Protein AF-W6TXL9-F1 (afdb_monomer_lite)

Secondary structure (DSSP, 8-state):
------------------STT-TT-----SSHHHHHTTS-HHHHHHHHHHHHHTT-GGGHHHHHHHHHHHHTT-TT---PPP--S--HHHHHHHHHHHHHHHHHHHHHHHHHHHHHHHHT--GGGGSGGGTT--SHHHHHHHHHHHHHHHHHHHHHHHHTTSS-HHHHHHHHHHHT-

pLDDT: mean 83.36, std 20.72, range [32.0, 98.5]

Foldseek 3Di:
DDDDDDDDDDDDDDDDDDPVPPPPPLPQQQAVVSLVVVADPLLVVLVVLLLVLLQPCPLVVVLVVVQCVLCVPVPPDDSDDFDSHDDRNLVSVLSSVCGNPLSRVLSVLSSVQLVCLVVVNNPCCPPPVNPPPDDSVVSSVVLSVVLSNLSNNLSRCPSSVVDDSVVSSVSNVVSSD

Structure (mmCIF, N/CA/C/O backbone):
data_AF-W6TXL9-F1
#
_entry.id   AF-W6TXL9-F1
#
loop_
_atom_site.group_PDB
_atom_site.id
_atom_site.type_symbol
_atom_site.label_atom_id
_atom_site.label_alt_id
_atom_site.label_comp_id
_atom_site.label_asym_id
_atom_site.label_entity_id
_atom_site.label_seq_id
_atom_site.pdbx_PDB_ins_code
_atom_site.Cartn_x
_atom_site.Cartn_y
_atom_site.Cartn_z
_atom_site.occupancy
_atom_site.B_iso_or_equiv
_atom_site.auth_seq_id
_atom_site.auth_comp_id
_atom_site.auth_asym_id
_atom_site.auth_atom_id
_atom_site.pdbx_PDB_model_num
ATOM 1 N N . MET A 1 1 ? 21.666 -52.355 52.614 1.00 32.00 1 MET A N 1
ATOM 2 C CA . MET A 1 1 ? 21.525 -50.916 52.326 1.00 32.00 1 MET A CA 1
ATOM 3 C C . MET A 1 1 ? 20.234 -50.730 51.549 1.00 32.00 1 MET A C 1
ATOM 5 O O . MET A 1 1 ? 20.083 -51.376 50.525 1.00 32.00 1 MET A O 1
ATOM 9 N N . VAL A 1 2 ? 19.289 -50.011 52.168 1.00 34.25 2 VAL A N 1
ATOM 10 C CA . VAL A 1 2 ? 18.284 -49.084 51.601 1.00 34.25 2 VAL A CA 1
ATOM 11 C C . VAL A 1 2 ? 18.016 -49.229 50.088 1.00 34.25 2 VAL A C 1
ATOM 13 O O . VAL A 1 2 ? 18.952 -49.145 49.313 1.00 34.25 2 VAL A O 1
ATOM 16 N N . MET A 1 3 ? 16.804 -49.311 49.538 1.00 32.62 3 MET A N 1
ATOM 17 C CA . MET A 1 3 ? 15.419 -49.242 50.013 1.00 32.62 3 MET A CA 1
ATOM 18 C C . MET A 1 3 ? 14.573 -49.256 48.721 1.00 32.62 3 MET A C 1
ATOM 20 O O . MET A 1 3 ? 14.917 -48.508 47.820 1.00 32.62 3 MET A O 1
ATOM 24 N N . ARG A 1 4 ? 13.530 -50.106 48.661 1.00 38.12 4 ARG A N 1
ATOM 25 C CA . ARG A 1 4 ? 12.142 -49.834 48.190 1.00 38.12 4 ARG A CA 1
ATOM 26 C C . ARG A 1 4 ? 11.944 -49.094 46.842 1.00 38.12 4 ARG A C 1
ATOM 28 O O . ARG A 1 4 ? 12.606 -48.120 46.555 1.00 38.12 4 ARG A O 1
ATOM 35 N N . LEU A 1 5 ? 10.951 -49.362 46.005 1.00 33.88 5 LEU A N 1
ATOM 36 C CA . LEU A 1 5 ? 9.690 -50.098 46.078 1.00 33.88 5 LEU A CA 1
ATOM 37 C C . LEU A 1 5 ? 9.247 -50.217 44.595 1.00 33.88 5 LEU A C 1
ATOM 39 O O . LEU A 1 5 ? 9.350 -49.241 43.858 1.00 33.88 5 LEU A O 1
ATOM 43 N N . TYR A 1 6 ? 8.854 -51.396 44.110 1.00 38.75 6 TYR A N 1
ATOM 44 C CA . TYR A 1 6 ? 7.506 -51.720 43.607 1.00 38.75 6 TYR A CA 1
ATOM 45 C C . TYR A 1 6 ? 6.584 -50.494 43.385 1.00 38.75 6 TYR A C 1
ATOM 47 O O . TYR A 1 6 ? 6.484 -49.625 44.238 1.00 38.75 6 TYR A O 1
ATOM 55 N N . LEU A 1 7 ? 5.784 -50.387 42.330 1.00 35.59 7 LEU A N 1
ATOM 56 C CA . LEU A 1 7 ? 4.849 -51.393 41.850 1.00 35.59 7 LEU A CA 1
ATOM 57 C C . LEU A 1 7 ? 4.225 -50.849 40.551 1.00 35.59 7 LEU A C 1
ATOM 59 O O . LEU A 1 7 ? 3.921 -49.664 40.439 1.00 35.59 7 LEU A O 1
ATOM 63 N N . SER A 1 8 ? 4.024 -51.754 39.603 1.00 46.66 8 SER A N 1
ATOM 64 C CA . SER A 1 8 ? 3.056 -51.698 38.507 1.00 46.66 8 SER A CA 1
ATOM 65 C C . SER A 1 8 ? 1.744 -50.970 38.826 1.00 46.66 8 SER A C 1
ATOM 67 O O . SER A 1 8 ? 1.184 -51.207 39.891 1.00 46.66 8 SER A O 1
ATOM 69 N N . MET A 1 9 ? 1.151 -50.290 37.840 1.00 37.66 9 MET A N 1
ATOM 70 C CA . MET A 1 9 ? -0.248 -50.562 37.478 1.00 37.66 9 MET A CA 1
ATOM 71 C C . MET A 1 9 ? -0.589 -49.978 36.107 1.00 37.66 9 MET A C 1
ATOM 73 O O . MET A 1 9 ? -0.299 -48.825 35.800 1.00 37.66 9 MET A O 1
ATOM 77 N N . ALA A 1 10 ? -1.207 -50.822 35.294 1.00 42.78 10 ALA A N 1
ATOM 78 C CA . ALA A 1 10 ? -1.774 -50.507 34.001 1.00 42.78 10 ALA A CA 1
ATOM 79 C C . ALA A 1 10 ? -3.025 -49.613 34.095 1.00 42.78 10 ALA A C 1
ATOM 81 O O . ALA A 1 10 ? -3.702 -49.579 35.117 1.00 42.78 10 ALA A O 1
ATOM 82 N N . LEU A 1 11 ? -3.344 -49.028 32.935 1.00 40.22 11 LEU A N 1
ATOM 83 C CA . LEU A 1 11 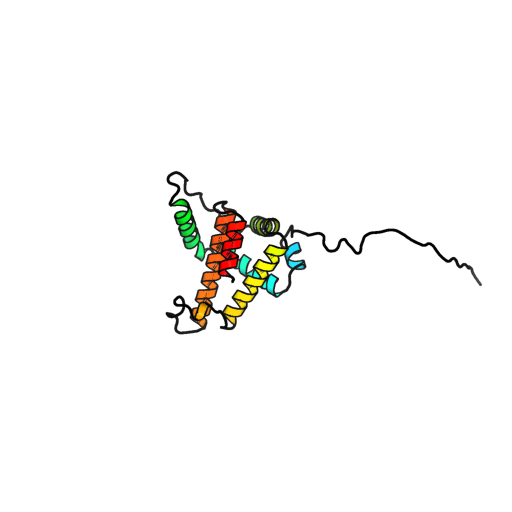? -4.657 -48.575 32.468 1.00 40.22 11 LEU A CA 1
ATOM 84 C C . LEU A 1 11 ? -5.398 -47.522 33.305 1.00 40.22 11 LEU A C 1
ATOM 86 O O . LEU A 1 11 ? -6.056 -47.839 34.287 1.00 40.22 11 LEU A O 1
ATOM 90 N N . LEU A 1 12 ? -5.506 -46.320 32.733 1.00 37.91 12 LEU A N 1
ATOM 91 C CA . LEU A 1 12 ? -6.802 -45.654 32.621 1.00 37.91 12 LEU A CA 1
ATOM 92 C C . LEU A 1 12 ? -6.970 -45.099 31.202 1.00 37.91 12 LEU A C 1
ATOM 94 O O . LEU A 1 12 ? -6.206 -44.264 30.722 1.00 37.91 12 LEU A O 1
ATOM 98 N N . LEU A 1 13 ? -7.971 -45.663 30.536 1.00 33.56 13 LEU A N 1
ATOM 99 C CA . LEU A 1 13 ? -8.567 -45.224 29.290 1.00 33.56 13 LEU A CA 1
ATOM 100 C C . LEU A 1 13 ? -9.167 -43.817 29.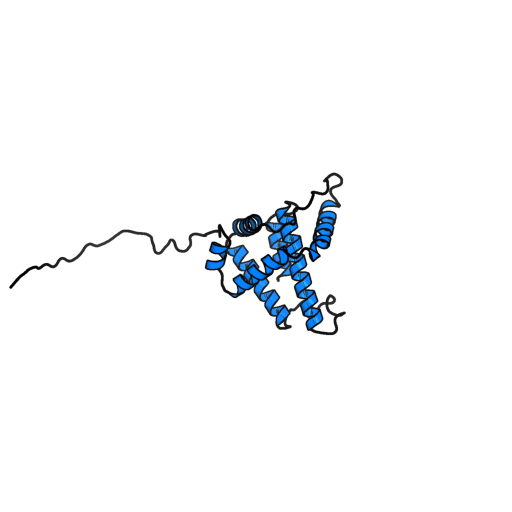428 1.00 33.56 13 LEU A C 1
ATOM 102 O O . LEU A 1 13 ? -9.768 -43.483 30.443 1.00 33.56 13 LEU A O 1
ATOM 106 N N . SER A 1 14 ? -9.131 -43.111 28.297 1.00 43.34 14 SER A N 1
ATOM 107 C CA . SER A 1 14 ? -10.189 -42.235 27.782 1.00 43.34 14 SER A CA 1
ATOM 108 C C . SER A 1 14 ? -10.499 -40.908 28.499 1.00 43.34 14 SER A C 1
ATOM 110 O O . SER A 1 14 ? -11.029 -40.872 29.601 1.00 43.34 14 SER A O 1
ATOM 112 N N . ILE A 1 15 ? -10.347 -39.851 27.686 1.00 47.53 15 ILE A N 1
ATOM 113 C CA . ILE A 1 15 ? -11.047 -38.555 27.700 1.00 47.53 15 ILE A CA 1
ATOM 114 C C . ILE A 1 15 ? -10.478 -37.511 28.663 1.00 47.53 15 ILE A C 1
ATOM 116 O O . ILE A 1 15 ? -10.702 -37.563 29.861 1.00 47.53 15 ILE A O 1
ATOM 120 N N . ILE A 1 16 ? -9.776 -36.540 28.072 1.00 45.69 16 ILE A N 1
ATOM 121 C CA . ILE A 1 16 ? -9.945 -35.071 28.119 1.00 45.69 16 ILE A CA 1
ATOM 122 C C . ILE A 1 16 ? -8.788 -34.573 27.231 1.00 45.69 16 ILE A C 1
ATOM 124 O O . ILE A 1 16 ? -7.640 -34.902 27.483 1.00 45.69 16 ILE A O 1
ATOM 128 N N . GLY A 1 17 ? -8.929 -33.847 26.136 1.00 36.56 17 GLY A N 1
ATOM 129 C CA . GLY A 1 17 ? -10.037 -33.128 25.548 1.00 36.56 17 GLY A CA 1
ATOM 130 C C . GLY A 1 17 ? -9.392 -32.112 24.599 1.00 36.56 17 GLY A C 1
ATOM 131 O O . GLY A 1 17 ? -8.476 -31.400 24.979 1.00 36.56 17 GLY A O 1
ATOM 132 N N . CYS A 1 18 ? -9.851 -32.063 23.354 1.00 34.19 18 CYS A N 1
ATOM 133 C CA . CYS A 1 18 ? -10.006 -30.800 22.633 1.00 34.19 18 CYS A CA 1
ATOM 134 C C . CYS A 1 18 ? -8.805 -29.850 22.376 1.00 34.19 18 CYS A C 1
ATOM 136 O O . CYS A 1 18 ? -9.060 -28.684 22.098 1.00 34.19 18 CYS A O 1
ATOM 138 N N . GLU A 1 19 ? -7.531 -30.263 22.371 1.00 35.19 19 GLU A N 1
ATOM 139 C CA . GLU A 1 19 ? -6.449 -29.326 21.967 1.00 35.19 19 GLU A CA 1
ATOM 140 C C . GLU A 1 19 ? -5.971 -29.460 20.515 1.00 35.19 19 GLU A C 1
ATOM 142 O O . GLU A 1 19 ? -5.365 -28.537 19.974 1.00 35.19 19 GLU A O 1
ATOM 147 N N . PHE A 1 20 ? -6.325 -30.538 19.810 1.00 36.59 20 PHE A N 1
ATOM 148 C CA . PHE A 1 20 ? -5.932 -30.698 18.401 1.00 36.59 20 PHE A CA 1
ATOM 149 C C . PHE A 1 20 ? -6.877 -30.031 17.385 1.00 36.59 20 PHE A C 1
ATOM 151 O O . PHE A 1 20 ? -6.617 -30.085 16.185 1.00 36.59 20 PHE A O 1
ATOM 158 N N . LEU A 1 21 ? -7.937 -29.352 17.846 1.00 34.19 21 LEU A N 1
ATOM 159 C CA . LEU A 1 21 ? -8.917 -28.663 16.990 1.00 34.19 21 LEU A CA 1
ATOM 160 C C . LEU A 1 21 ? -9.064 -27.151 17.265 1.00 34.19 21 LEU A C 1
ATOM 162 O O . LEU A 1 21 ? -9.950 -26.526 16.690 1.00 34.19 21 LEU A O 1
ATOM 166 N N . SER A 1 22 ? -8.190 -26.521 18.066 1.00 34.78 22 SER A N 1
ATOM 167 C CA . SER A 1 22 ? -8.235 -25.058 18.299 1.00 34.78 22 SER A CA 1
ATOM 168 C C . SER A 1 22 ? -7.224 -24.232 17.484 1.00 34.78 22 SER A C 1
ATOM 170 O O . SER A 1 22 ? -7.276 -23.003 17.507 1.00 34.78 22 SER A O 1
ATOM 172 N N . LYS A 1 23 ? -6.348 -24.856 16.678 1.00 37.09 23 LYS A N 1
ATOM 173 C CA . LYS A 1 23 ? -5.340 -24.140 15.858 1.00 37.09 23 LYS A CA 1
ATOM 174 C C . LYS A 1 23 ? -5.896 -23.315 14.684 1.00 37.09 23 LYS A C 1
ATOM 176 O O . LYS A 1 23 ? -5.121 -22.725 13.942 1.00 37.09 23 LYS A O 1
ATOM 181 N N . ASN A 1 24 ? -7.218 -23.230 14.545 1.00 37.53 24 ASN A N 1
ATOM 182 C CA . ASN A 1 24 ? -7.911 -22.350 13.602 1.00 37.53 24 ASN A CA 1
ATOM 183 C C . ASN A 1 24 ? -8.836 -21.354 14.317 1.00 37.53 24 ASN A C 1
ATOM 185 O O . ASN A 1 24 ? -9.837 -20.908 13.755 1.00 37.53 24 ASN A O 1
ATOM 189 N N . ALA A 1 25 ? -8.505 -2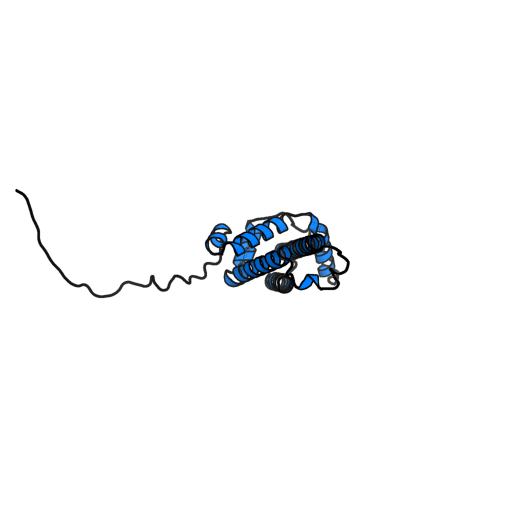0.960 15.552 1.00 40.09 25 ALA A N 1
ATOM 190 C CA . ALA A 1 25 ? -8.998 -19.684 16.041 1.00 40.09 25 ALA A CA 1
ATOM 191 C C . ALA A 1 25 ? -8.502 -18.618 15.059 1.00 40.09 25 ALA A C 1
ATOM 193 O O . ALA A 1 25 ? -7.304 -18.368 14.943 1.00 40.09 25 ALA A O 1
ATOM 194 N N . ASN A 1 26 ? -9.445 -18.068 14.301 1.00 46.84 26 ASN A N 1
ATOM 195 C CA . ASN A 1 26 ? -9.316 -16.929 13.410 1.00 46.84 26 ASN A CA 1
ATOM 196 C C . ASN A 1 26 ? -8.824 -15.732 14.244 1.00 46.84 26 ASN A C 1
ATOM 198 O O . ASN A 1 26 ? -9.604 -14.875 14.652 1.00 46.84 26 ASN A O 1
ATOM 202 N N . LEU A 1 27 ? -7.542 -15.744 14.615 1.00 51.78 27 LEU A N 1
ATOM 203 C CA . LEU A 1 27 ? -6.894 -14.724 15.420 1.00 51.78 27 LEU A CA 1
ATOM 204 C C . LEU A 1 27 ? -6.749 -13.519 14.509 1.00 51.78 27 LEU A C 1
ATOM 206 O O . LEU A 1 27 ? -5.751 -13.352 13.810 1.00 51.78 27 LEU A O 1
ATOM 210 N N . GLN A 1 28 ? -7.802 -12.707 14.469 1.00 58.03 28 GLN A N 1
ATOM 211 C CA . GLN A 1 28 ? -7.711 -11.374 13.910 1.00 58.03 28 GLN A CA 1
ATOM 212 C C . GLN A 1 28 ? -6.519 -10.693 14.590 1.00 58.03 28 GLN A C 1
ATOM 214 O O . GLN A 1 28 ? -6.474 -10.653 15.827 1.00 58.03 28 GLN A O 1
ATOM 219 N N . PRO A 1 29 ? -5.526 -10.228 13.819 1.00 60.59 29 PRO A N 1
ATOM 220 C CA . PRO A 1 29 ? -4.328 -9.647 14.394 1.00 60.59 29 PRO A CA 1
ATOM 221 C C . PRO A 1 29 ? -4.732 -8.403 15.178 1.00 60.59 29 PRO A C 1
ATOM 223 O O . PRO A 1 29 ? -5.133 -7.398 14.601 1.00 60.59 29 PRO A O 1
ATOM 226 N N . LYS A 1 30 ? -4.677 -8.480 16.511 1.00 70.44 30 LYS A N 1
ATOM 227 C CA . LYS A 1 30 ? -5.056 -7.351 17.370 1.00 70.44 30 LYS A CA 1
ATOM 228 C C . LYS A 1 30 ? -4.006 -6.245 17.350 1.00 70.44 30 LYS A C 1
ATOM 230 O O . LYS A 1 30 ? -4.367 -5.089 17.554 1.00 70.44 30 LYS A O 1
ATOM 235 N N . THR A 1 31 ? -2.752 -6.608 17.086 1.00 82.75 31 THR A N 1
ATOM 236 C CA . THR A 1 31 ? -1.586 -5.719 17.035 1.00 82.75 31 THR A CA 1
ATOM 237 C C . THR A 1 31 ? -0.711 -6.050 15.825 1.00 82.75 31 THR A C 1
ATOM 239 O O . THR A 1 31 ? -0.813 -7.153 15.271 1.00 82.75 31 THR A O 1
ATOM 242 N N . LEU A 1 32 ? 0.177 -5.129 15.435 1.00 84.06 32 LEU A N 1
ATOM 243 C CA . LEU A 1 32 ? 1.152 -5.401 14.370 1.00 84.06 32 LEU A CA 1
ATOM 244 C C . LEU A 1 32 ? 2.101 -6.551 14.725 1.00 84.06 32 LEU A C 1
ATOM 246 O O . LEU A 1 32 ? 2.393 -7.368 13.864 1.00 84.06 32 LEU A O 1
ATOM 250 N N . GLU A 1 33 ? 2.509 -6.689 15.986 1.00 84.81 33 GLU A N 1
ATOM 251 C CA . GLU A 1 33 ? 3.402 -7.774 16.422 1.00 84.81 33 GLU A CA 1
ATOM 252 C C . GLU A 1 33 ? 2.725 -9.149 16.258 1.00 84.81 33 GLU A C 1
ATOM 254 O O . GLU A 1 33 ? 3.337 -10.142 15.849 1.00 84.81 33 GLU A O 1
ATOM 259 N N . THR A 1 34 ? 1.415 -9.207 16.518 1.00 85.38 34 THR A N 1
ATOM 260 C CA . THR A 1 34 ? 0.625 -10.426 16.296 1.00 85.38 34 THR A CA 1
ATOM 261 C C . THR A 1 34 ? 0.487 -10.724 14.803 1.00 85.38 34 THR A C 1
ATOM 263 O O . THR A 1 34 ? 0.519 -11.884 14.406 1.00 85.38 34 THR A O 1
ATOM 266 N N . LEU A 1 35 ? 0.351 -9.699 13.957 1.00 87.94 35 LEU A N 1
ATOM 267 C CA . LEU A 1 35 ? 0.351 -9.881 12.506 1.00 87.94 35 LEU A CA 1
ATOM 268 C C . LEU A 1 35 ? 1.707 -10.413 12.019 1.00 87.94 35 LEU A C 1
ATOM 270 O O . LEU A 1 35 ? 1.744 -11.426 11.329 1.00 87.94 35 LEU A O 1
ATOM 274 N N . GLU A 1 36 ? 2.804 -9.768 12.417 1.00 86.75 36 GLU A N 1
ATOM 275 C CA . GLU A 1 36 ? 4.176 -10.084 11.997 1.00 86.75 36 GLU A CA 1
ATOM 276 C C . GLU A 1 36 ? 4.603 -11.513 12.346 1.00 86.75 36 GLU A C 1
ATOM 278 O O . GLU A 1 36 ? 5.305 -12.152 11.564 1.00 86.75 36 GLU A O 1
ATOM 283 N N . SER A 1 37 ? 4.148 -12.049 13.481 1.00 87.38 37 SER A N 1
ATOM 284 C CA . SER A 1 37 ? 4.408 -13.447 13.864 1.00 87.38 37 SER A CA 1
ATOM 285 C C . SER A 1 37 ? 3.626 -14.482 13.041 1.00 87.38 37 SER A C 1
ATOM 287 O O . SER A 1 37 ? 3.961 -15.664 13.077 1.00 87.38 37 SER A O 1
ATOM 289 N N . ASN A 1 38 ? 2.611 -14.059 12.278 1.00 88.31 38 ASN A N 1
ATOM 290 C CA . ASN A 1 38 ? 1.689 -14.932 11.541 1.00 88.31 38 ASN A CA 1
ATOM 291 C C . ASN A 1 38 ? 1.791 -14.821 10.009 1.00 88.31 38 ASN A C 1
ATOM 293 O O . ASN A 1 38 ? 0.998 -15.455 9.297 1.00 88.31 38 ASN A O 1
ATOM 297 N N . ILE A 1 39 ? 2.732 -14.026 9.499 1.00 92.69 39 ILE A N 1
ATOM 298 C CA . ILE A 1 39 ? 2.967 -13.784 8.069 1.00 92.69 39 ILE A CA 1
ATOM 299 C C . ILE A 1 39 ? 4.393 -14.185 7.666 1.00 92.69 39 ILE A C 1
ATOM 301 O O . ILE A 1 39 ? 5.300 -14.210 8.500 1.00 92.69 39 ILE A O 1
ATOM 305 N N . ASP A 1 40 ? 4.591 -14.508 6.388 1.00 94.19 40 ASP A N 1
ATOM 306 C CA . ASP A 1 40 ? 5.911 -14.860 5.853 1.00 94.19 40 ASP A CA 1
ATOM 307 C C . ASP A 1 40 ? 6.822 -13.630 5.663 1.00 94.19 40 ASP A C 1
ATOM 309 O O . ASP A 1 40 ? 6.397 -12.479 5.786 1.00 94.19 40 ASP A O 1
ATOM 313 N N . ASP A 1 41 ? 8.103 -13.856 5.366 1.00 96.44 41 ASP A N 1
ATOM 314 C CA . ASP A 1 41 ? 9.082 -12.771 5.246 1.00 96.44 41 ASP A CA 1
ATOM 315 C C . ASP A 1 41 ? 8.808 -11.827 4.065 1.00 96.44 41 ASP A C 1
ATOM 317 O O . ASP A 1 41 ? 9.091 -10.631 4.162 1.00 96.44 41 ASP A O 1
ATOM 321 N N . GLY A 1 42 ? 8.202 -12.316 2.978 1.00 96.19 42 GLY A N 1
ATOM 322 C CA . GLY A 1 42 ? 7.780 -11.469 1.862 1.00 96.19 42 GLY A CA 1
ATOM 323 C C . GLY A 1 42 ? 6.647 -10.530 2.274 1.00 96.19 42 GLY A C 1
ATOM 324 O O . GLY A 1 42 ? 6.685 -9.327 2.002 1.00 96.19 42 GLY A O 1
ATOM 325 N N . GLN A 1 43 ? 5.679 -11.047 3.028 1.00 97.06 43 GLN A N 1
ATOM 326 C CA . GLN A 1 43 ? 4.598 -10.255 3.608 1.00 97.06 43 GLN A CA 1
ATOM 327 C C . GLN A 1 43 ? 5.111 -9.242 4.647 1.00 97.06 43 GLN A C 1
ATOM 329 O O . GLN A 1 43 ? 4.616 -8.116 4.674 1.00 97.06 43 GLN A O 1
ATOM 334 N N . LYS A 1 44 ? 6.130 -9.578 5.455 1.00 97.38 44 LYS A N 1
ATOM 335 C CA . LYS A 1 44 ? 6.787 -8.614 6.366 1.00 97.38 44 LYS A CA 1
ATOM 336 C C . LYS A 1 44 ? 7.468 -7.482 5.598 1.00 97.38 44 LYS A C 1
ATOM 338 O O . LYS A 1 44 ? 7.342 -6.317 5.972 1.00 97.38 44 LYS A O 1
ATOM 343 N N . GLN A 1 45 ? 8.157 -7.797 4.499 1.00 97.4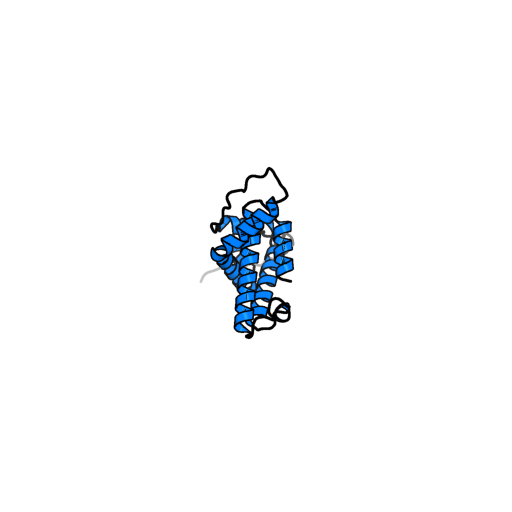4 45 GLN A N 1
ATOM 344 C CA . GLN A 1 45 ? 8.759 -6.782 3.628 1.00 97.44 45 GLN A CA 1
ATOM 345 C C . GLN A 1 45 ? 7.696 -5.854 3.026 1.00 97.44 45 GLN A C 1
ATOM 347 O O . GLN A 1 45 ? 7.879 -4.635 3.020 1.00 97.44 45 GLN A O 1
ATOM 352 N N . ALA A 1 46 ? 6.571 -6.410 2.567 1.00 98.06 46 ALA A N 1
ATOM 353 C CA . ALA A 1 46 ? 5.444 -5.630 2.062 1.00 98.06 46 ALA A CA 1
ATOM 354 C C . ALA A 1 46 ? 4.798 -4.756 3.148 1.00 98.06 46 ALA A C 1
ATOM 356 O O . ALA A 1 46 ? 4.480 -3.598 2.884 1.00 98.06 46 ALA A O 1
ATOM 357 N N . LEU A 1 47 ? 4.665 -5.262 4.379 1.00 97.94 47 LEU A N 1
ATOM 358 C CA . LEU A 1 47 ? 4.168 -4.483 5.515 1.00 97.94 47 LEU A CA 1
ATOM 359 C C . LEU A 1 47 ? 5.080 -3.283 5.799 1.00 97.94 47 LEU A C 1
ATOM 361 O O . LEU A 1 47 ? 4.599 -2.153 5.879 1.00 97.94 47 LEU A O 1
ATOM 365 N N . ALA A 1 48 ? 6.395 -3.504 5.863 1.00 97.50 48 ALA A N 1
ATOM 366 C CA . ALA A 1 48 ? 7.365 -2.431 6.063 1.00 97.50 48 ALA A CA 1
ATOM 367 C C . ALA A 1 48 ? 7.335 -1.403 4.917 1.00 97.50 48 ALA A C 1
ATOM 369 O O . ALA A 1 48 ? 7.435 -0.196 5.151 1.00 97.50 48 ALA A O 1
ATOM 370 N N . PHE A 1 49 ? 7.176 -1.860 3.671 1.00 98.25 49 PHE A N 1
ATOM 371 C CA . PHE A 1 49 ? 6.990 -0.978 2.519 1.00 98.25 49 PHE A CA 1
ATOM 372 C C . PHE A 1 49 ? 5.717 -0.135 2.658 1.00 98.25 49 PHE A C 1
ATOM 374 O O . PHE A 1 49 ? 5.769 1.085 2.480 1.00 98.25 49 PHE A O 1
ATOM 381 N N . PHE A 1 50 ? 4.591 -0.753 3.020 1.00 98.38 50 PHE A N 1
ATOM 382 C CA . PHE A 1 50 ? 3.327 -0.052 3.210 1.00 98.38 50 PHE A CA 1
ATOM 383 C C . PHE A 1 50 ? 3.444 1.000 4.317 1.00 98.38 50 PHE A C 1
ATOM 385 O O . PHE A 1 50 ? 3.177 2.171 4.069 1.00 98.38 50 PHE A O 1
ATOM 392 N N . GLN A 1 51 ? 3.970 0.637 5.491 1.00 97.75 51 GLN A N 1
ATOM 393 C CA . GLN A 1 51 ? 4.188 1.569 6.604 1.00 97.75 51 GLN A CA 1
ATOM 394 C C . GLN A 1 51 ? 5.046 2.777 6.219 1.00 97.75 51 GLN A C 1
ATOM 396 O O . GLN A 1 51 ? 4.734 3.898 6.620 1.00 97.75 51 GLN A O 1
ATOM 401 N N . ARG A 1 52 ? 6.123 2.567 5.452 1.00 97.56 52 ARG A N 1
ATOM 402 C CA . ARG A 1 52 ? 6.964 3.666 4.948 1.00 97.56 52 ARG A CA 1
ATOM 403 C C . ARG A 1 52 ? 6.206 4.548 3.964 1.00 97.56 52 ARG A C 1
ATOM 405 O O . ARG A 1 52 ? 6.341 5.763 4.028 1.00 97.56 52 ARG A O 1
ATOM 412 N N . SER A 1 53 ? 5.395 3.946 3.095 1.00 96.94 53 SER A N 1
ATOM 413 C CA . SER A 1 53 ? 4.570 4.677 2.127 1.00 96.94 53 SER A CA 1
ATOM 414 C C . SER A 1 53 ? 3.604 5.624 2.836 1.00 96.94 53 SER A C 1
ATOM 416 O O . SER A 1 53 ? 3.506 6.779 2.451 1.00 96.94 53 SER A O 1
ATOM 418 N N . LEU A 1 54 ? 2.976 5.186 3.935 1.00 97.44 54 LEU A N 1
ATOM 419 C CA . LEU A 1 54 ? 2.045 6.002 4.729 1.00 97.44 54 LEU A CA 1
ATOM 420 C C . LEU A 1 54 ? 2.693 7.198 5.449 1.00 97.44 54 LEU A C 1
ATOM 422 O O . LEU A 1 54 ? 1.983 8.100 5.894 1.00 97.44 54 LEU A O 1
ATOM 426 N N . GLN A 1 55 ? 4.017 7.198 5.595 1.00 96.19 55 GLN A N 1
ATOM 427 C CA . GLN A 1 55 ? 4.788 8.270 6.233 1.00 96.19 55 GLN A CA 1
ATOM 428 C C . GLN A 1 55 ? 5.359 9.272 5.213 1.00 96.19 55 GLN A C 1
ATOM 430 O O . GLN A 1 55 ? 5.922 10.293 5.608 1.00 96.19 55 GLN A O 1
ATOM 435 N N . ASP A 1 56 ? 5.226 8.996 3.913 1.00 92.81 56 ASP A N 1
ATOM 436 C CA . ASP A 1 56 ? 5.780 9.817 2.839 1.00 92.81 56 ASP A CA 1
ATOM 437 C C . ASP A 1 56 ? 4.791 10.920 2.423 1.00 92.81 56 ASP A C 1
ATOM 439 O O . ASP A 1 56 ? 3.921 10.738 1.570 1.00 92.81 56 ASP A O 1
ATOM 443 N N . ASN A 1 57 ? 4.929 12.098 3.036 1.00 91.44 57 ASN A N 1
ATOM 444 C CA . ASN A 1 57 ? 4.026 13.233 2.814 1.00 91.44 57 ASN A CA 1
ATOM 445 C C . ASN A 1 57 ? 4.073 13.816 1.392 1.00 91.44 57 ASN A C 1
ATOM 447 O O . ASN A 1 57 ? 3.259 14.686 1.078 1.00 91.44 57 ASN A O 1
ATOM 451 N N . LYS A 1 58 ? 4.968 13.347 0.511 1.00 95.00 58 LYS A N 1
ATOM 452 C CA . LYS A 1 58 ? 5.012 13.805 -0.886 1.00 95.00 58 LYS A CA 1
ATOM 453 C C . LYS A 1 58 ? 3.710 13.529 -1.655 1.00 95.00 58 LYS A C 1
ATOM 455 O O . LYS A 1 58 ? 3.444 14.190 -2.650 1.00 95.00 58 LYS A O 1
ATOM 460 N N . HIS A 1 59 ? 2.887 12.591 -1.179 1.00 95.00 59 HIS A N 1
ATOM 461 C CA . HIS A 1 59 ? 1.609 12.216 -1.796 1.00 95.00 59 HIS A CA 1
ATOM 462 C C . HIS A 1 59 ? 0.393 12.979 -1.236 1.00 95.00 59 HIS A C 1
ATOM 464 O O . HIS A 1 59 ? -0.745 12.710 -1.625 1.00 95.00 59 HIS A O 1
ATOM 470 N N . LEU A 1 60 ? 0.598 13.959 -0.347 1.00 94.50 60 LEU A N 1
ATOM 471 C CA . LEU A 1 60 ? -0.497 14.724 0.261 1.00 94.50 60 LEU A CA 1
ATOM 472 C C . LEU A 1 60 ? -1.359 15.460 -0.779 1.00 94.50 60 LEU A C 1
ATOM 474 O O . LEU A 1 60 ? -2.582 15.521 -0.645 1.00 94.50 60 LEU A O 1
ATOM 478 N N . ASP A 1 61 ? -0.749 16.000 -1.833 1.00 95.50 61 ASP A N 1
ATOM 479 C CA . ASP A 1 61 ? -1.499 16.694 -2.883 1.00 95.50 61 ASP A CA 1
ATOM 480 C C . ASP A 1 61 ? -2.360 15.734 -3.713 1.00 95.50 61 ASP A C 1
ATOM 482 O O . ASP A 1 61 ? -3.463 16.104 -4.125 1.00 95.50 61 ASP A O 1
ATOM 486 N N . ALA A 1 62 ? -1.915 14.488 -3.903 1.00 96.00 62 ALA A N 1
ATOM 487 C CA . ALA A 1 62 ? -2.724 13.444 -4.528 1.00 96.00 62 ALA A CA 1
ATOM 488 C C . ALA A 1 62 ? -3.948 13.103 -3.661 1.00 96.00 62 ALA A C 1
ATOM 490 O O . ALA A 1 62 ? -5.067 13.047 -4.172 1.00 96.00 62 ALA A O 1
ATOM 491 N N . LEU A 1 63 ? -3.772 12.995 -2.337 1.00 95.50 63 LEU A N 1
ATOM 492 C CA . LEU A 1 63 ? -4.876 12.775 -1.396 1.00 95.50 63 LEU A CA 1
ATOM 493 C C . LEU A 1 63 ? -5.904 13.917 -1.438 1.00 95.50 63 LEU A C 1
ATOM 495 O O . LEU A 1 63 ? -7.105 13.659 -1.522 1.00 95.50 63 LEU A O 1
ATOM 499 N N . LYS A 1 64 ? -5.454 15.179 -1.425 1.00 93.75 64 LYS A N 1
ATOM 500 C CA . LYS A 1 64 ? -6.349 16.346 -1.527 1.00 93.75 64 LYS A CA 1
ATOM 501 C C . LYS A 1 64 ? -7.134 16.346 -2.838 1.00 93.75 64 LYS A C 1
ATOM 503 O O . LYS A 1 64 ? -8.334 16.611 -2.831 1.00 93.75 64 LYS A O 1
ATOM 508 N N . LYS A 1 65 ? -6.483 16.024 -3.962 1.00 93.88 65 LYS A N 1
ATOM 509 C CA . LYS A 1 65 ? -7.151 15.896 -5.268 1.00 93.88 65 LYS A CA 1
ATOM 510 C C . LYS A 1 65 ? -8.201 14.786 -5.253 1.00 93.88 65 LYS A C 1
ATOM 512 O O . LYS A 1 65 ? -9.316 15.016 -5.715 1.00 93.88 65 LYS A O 1
ATOM 517 N N . ALA A 1 66 ? -7.872 13.624 -4.691 1.00 93.12 66 ALA A N 1
ATOM 518 C CA . ALA A 1 66 ? -8.799 12.502 -4.578 1.00 93.12 66 ALA A CA 1
ATOM 519 C C . ALA A 1 66 ? -10.015 12.847 -3.702 1.00 93.12 66 ALA A C 1
ATOM 521 O O . ALA A 1 66 ? -11.148 12.580 -4.097 1.00 93.12 66 ALA A O 1
ATOM 522 N N . GLN A 1 67 ? -9.805 13.515 -2.562 1.00 91.69 67 GLN A N 1
ATOM 523 C CA . GLN A 1 67 ? -10.895 14.021 -1.725 1.00 91.69 67 GLN A CA 1
ATOM 524 C C . GLN A 1 67 ? -11.795 14.989 -2.504 1.00 91.69 67 GLN A C 1
ATOM 526 O O . GLN A 1 67 ? -13.012 14.820 -2.510 1.00 91.69 67 GLN A O 1
ATOM 531 N N . SER A 1 68 ? -11.216 15.995 -3.167 1.00 89.75 68 SER A N 1
ATOM 532 C CA . SER A 1 68 ? -11.988 16.969 -3.946 1.00 89.75 68 SER A CA 1
ATOM 533 C C . SER A 1 68 ? -12.799 16.300 -5.055 1.00 89.75 68 SER A C 1
ATOM 535 O O . SER A 1 68 ? -13.940 16.684 -5.288 1.00 89.75 68 SER A O 1
ATOM 537 N N . ALA A 1 69 ? -12.242 15.280 -5.715 1.00 89.56 69 ALA A N 1
ATOM 538 C CA . ALA A 1 69 ? -12.951 14.511 -6.731 1.00 89.56 69 ALA A CA 1
ATOM 539 C C . ALA A 1 69 ? -14.146 13.738 -6.146 1.00 89.56 69 ALA A C 1
ATOM 541 O O . ALA A 1 69 ? -15.219 13.765 -6.738 1.00 89.56 69 ALA A O 1
ATOM 542 N N . LEU A 1 70 ? -13.991 13.118 -4.970 1.00 87.31 70 LEU A N 1
ATOM 543 C CA . LEU A 1 70 ? -15.077 12.408 -4.278 1.00 87.31 70 LEU A CA 1
ATOM 544 C C . LEU A 1 70 ? -16.196 13.339 -3.796 1.00 87.31 70 LEU A C 1
ATOM 546 O O . LEU A 1 70 ? -17.355 12.939 -3.740 1.00 87.31 70 LEU A O 1
ATOM 550 N N . LEU A 1 71 ? -15.855 14.573 -3.422 1.00 84.69 71 LEU A N 1
ATOM 551 C CA . LEU A 1 71 ? -16.812 15.547 -2.892 1.00 84.69 71 LEU A CA 1
ATOM 552 C C . LEU A 1 71 ? -17.439 16.438 -3.972 1.00 84.69 71 LEU A C 1
ATOM 554 O O . LEU A 1 71 ? -18.377 17.170 -3.670 1.00 84.69 71 LEU A O 1
ATOM 558 N N . LYS A 1 72 ? -16.962 16.370 -5.223 1.00 80.06 72 LYS A N 1
ATOM 559 C CA . LYS A 1 72 ? -17.378 17.259 -6.320 1.00 80.06 72 LYS A CA 1
ATOM 560 C C . LYS A 1 72 ? -18.890 17.251 -6.576 1.00 80.06 72 LYS A C 1
ATOM 562 O O . LYS A 1 72 ? -19.450 18.293 -6.908 1.00 80.06 72 LYS A O 1
ATOM 567 N N . ASP A 1 73 ? -19.541 16.107 -6.375 1.00 67.94 73 ASP A N 1
ATOM 568 C CA . ASP A 1 73 ? -20.978 15.936 -6.619 1.00 67.94 73 ASP A CA 1
ATOM 569 C C . ASP A 1 73 ? -21.842 16.183 -5.370 1.00 67.94 73 ASP A C 1
ATOM 571 O O . ASP A 1 73 ? -23.071 16.186 -5.445 1.00 67.94 73 ASP A O 1
ATOM 575 N N . VAL A 1 74 ? -21.223 16.445 -4.214 1.00 70.88 74 VAL A N 1
ATOM 576 C CA . VAL A 1 74 ? -21.926 16.708 -2.955 1.00 70.88 74 VAL A CA 1
ATOM 577 C C . VAL A 1 74 ? -21.816 18.195 -2.631 1.00 70.88 74 VAL A C 1
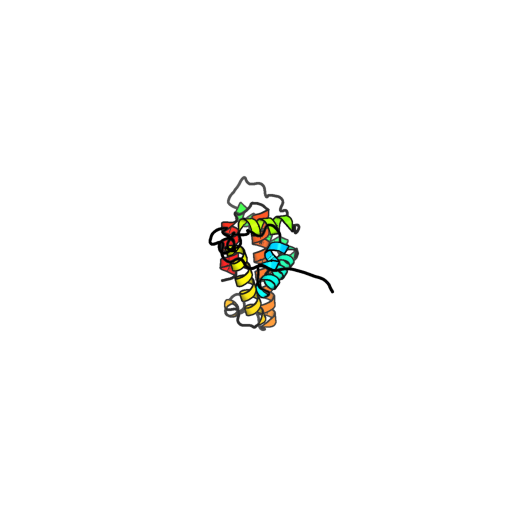ATOM 579 O O . VAL A 1 74 ? -20.959 18.610 -1.855 1.00 70.88 74 VAL A O 1
ATOM 582 N N . LYS A 1 75 ? -22.704 18.996 -3.238 1.00 56.06 75 LYS A N 1
ATOM 583 C CA . LYS A 1 75 ? -22.719 20.473 -3.155 1.00 56.06 75 LYS A CA 1
ATOM 584 C C . LYS A 1 75 ? -22.657 21.054 -1.733 1.00 56.06 75 LYS A C 1
ATOM 586 O O . LYS A 1 75 ? -22.201 22.181 -1.586 1.00 56.06 75 LYS A O 1
ATOM 591 N N . ASP A 1 76 ? -23.035 20.281 -0.714 1.00 59.66 76 ASP A N 1
ATOM 592 C CA . ASP A 1 76 ? -23.167 20.752 0.670 1.00 59.66 76 ASP A CA 1
ATOM 593 C C . ASP A 1 76 ? -22.266 20.022 1.682 1.00 59.66 76 ASP A C 1
ATOM 595 O O . ASP A 1 76 ? -22.412 20.225 2.889 1.00 59.66 76 ASP A O 1
ATOM 599 N N . LYS A 1 77 ? -21.327 19.163 1.245 1.00 58.72 77 LYS A N 1
ATOM 600 C CA . LYS A 1 77 ? -20.373 18.559 2.191 1.00 58.72 77 LYS A CA 1
ATOM 601 C C . LYS A 1 77 ? -19.172 19.485 2.385 1.00 58.72 77 LYS A C 1
ATOM 603 O O . LYS A 1 77 ? -18.391 19.651 1.447 1.00 58.72 77 LYS A O 1
ATOM 608 N N . PRO A 1 78 ? -18.960 20.041 3.592 1.00 62.47 78 PRO A N 1
ATOM 609 C CA . PRO A 1 78 ? -17.736 20.770 3.872 1.00 62.47 78 PRO A CA 1
ATOM 610 C C . PRO A 1 78 ? -16.544 19.836 3.665 1.00 62.47 78 PRO A C 1
ATOM 612 O O . PRO A 1 78 ? -16.574 18.662 4.052 1.00 62.47 78 PRO A O 1
ATOM 615 N N . GLN A 1 79 ? -15.494 20.361 3.039 1.00 68.31 79 GLN A N 1
ATOM 616 C CA . GLN A 1 79 ? -14.248 19.635 2.861 1.00 68.31 79 GLN A CA 1
ATOM 617 C C . GLN A 1 79 ? -13.710 19.280 4.253 1.00 68.31 79 GLN A C 1
ATOM 619 O O . GLN A 1 79 ? -13.301 20.160 5.009 1.00 68.31 79 GLN A O 1
ATOM 624 N N . LYS A 1 80 ? -13.783 17.995 4.636 1.00 73.25 80 LYS A N 1
ATOM 625 C CA . LYS A 1 80 ? -13.251 17.535 5.926 1.00 73.25 80 LYS A CA 1
ATOM 626 C C . LYS A 1 80 ? -11.758 17.865 5.968 1.00 73.25 80 LYS A C 1
ATOM 628 O O . LYS A 1 80 ? -11.028 17.524 5.036 1.00 73.25 80 LYS A O 1
ATOM 633 N N . THR A 1 81 ? -11.295 18.473 7.055 1.00 84.56 81 THR A N 1
ATOM 634 C CA . THR A 1 81 ? -9.858 18.575 7.326 1.00 84.56 81 THR A CA 1
ATOM 635 C C . THR A 1 81 ? -9.284 17.164 7.396 1.00 84.56 81 THR A C 1
ATOM 637 O O . THR A 1 81 ? -9.714 16.364 8.224 1.00 84.56 81 THR A O 1
ATOM 640 N N . LEU A 1 82 ? -8.352 16.851 6.497 1.00 88.06 82 LEU A N 1
ATOM 641 C CA . LEU A 1 82 ? -7.722 15.537 6.432 1.00 88.06 82 LEU A CA 1
ATOM 642 C C . LEU A 1 82 ? -6.740 15.366 7.598 1.00 88.06 82 LEU A C 1
ATOM 644 O O . LEU A 1 82 ? -5.821 16.169 7.754 1.00 88.06 82 LEU A O 1
ATOM 648 N N . ASP A 1 83 ? -6.893 14.292 8.369 1.00 92.56 83 ASP A N 1
ATOM 649 C CA . ASP A 1 83 ? -5.841 13.761 9.234 1.00 92.56 83 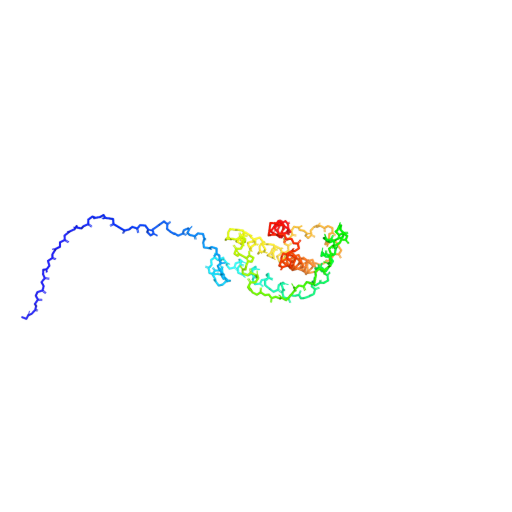ASP A CA 1
ATOM 650 C C . ASP A 1 83 ? -4.964 12.806 8.417 1.00 92.56 83 ASP A C 1
ATOM 652 O O . ASP A 1 83 ? -5.385 11.706 8.051 1.00 92.56 83 ASP A O 1
ATOM 656 N N . PHE A 1 84 ? -3.752 13.259 8.108 1.00 91.69 84 PHE A N 1
ATOM 657 C CA . PHE A 1 84 ? -2.759 12.535 7.313 1.00 91.69 84 PHE A CA 1
ATOM 658 C C . PHE A 1 84 ? -1.500 12.192 8.119 1.00 91.69 84 PHE A C 1
ATOM 660 O O . PHE A 1 84 ? -0.464 11.841 7.554 1.00 91.69 84 PHE A O 1
ATOM 667 N N . LYS A 1 85 ? -1.551 12.317 9.453 1.00 94.06 85 LYS A N 1
ATOM 668 C CA . LYS A 1 85 ? -0.428 11.923 10.301 1.00 94.06 85 LYS A CA 1
ATOM 669 C C . LYS A 1 85 ? -0.450 10.409 10.479 1.00 94.06 85 LYS A C 1
ATOM 671 O O . LYS A 1 85 ? -1.450 9.839 10.914 1.00 94.06 85 LYS A O 1
ATOM 676 N N . TYR A 1 86 ? 0.685 9.766 10.207 1.00 94.81 86 TYR A N 1
ATOM 677 C CA . TYR A 1 86 ? 0.827 8.333 10.440 1.00 94.81 86 TYR A CA 1
ATOM 678 C C . TYR A 1 86 ? 0.462 7.974 11.886 1.00 94.81 86 TYR A C 1
ATOM 680 O O . TYR A 1 86 ? 0.967 8.562 12.847 1.00 94.81 86 TYR A O 1
ATOM 688 N N . ASN A 1 87 ? -0.413 6.981 12.027 1.00 94.69 87 ASN A N 1
ATOM 689 C CA . ASN A 1 87 ? -0.916 6.506 13.304 1.00 94.69 87 ASN A CA 1
ATOM 690 C C . ASN A 1 87 ? -0.949 4.973 13.291 1.00 94.69 87 ASN A C 1
ATOM 692 O O . ASN A 1 87 ? -1.759 4.368 12.586 1.00 94.69 87 ASN A O 1
ATOM 696 N N . LYS A 1 88 ? -0.075 4.354 14.095 1.00 94.19 88 LYS A N 1
ATOM 697 C CA . LYS A 1 88 ? 0.031 2.892 14.218 1.00 94.19 88 LYS A CA 1
ATOM 698 C C . LYS A 1 88 ? -1.307 2.252 14.604 1.00 94.19 88 LYS A C 1
ATOM 700 O O . LYS A 1 88 ? -1.674 1.240 14.022 1.00 94.19 88 LYS A O 1
ATOM 705 N N . THR A 1 89 ? -2.066 2.860 15.513 1.00 93.88 89 THR A N 1
ATOM 706 C CA . THR A 1 89 ? -3.356 2.329 15.978 1.00 93.88 89 THR A CA 1
ATOM 707 C C . THR A 1 89 ? -4.400 2.283 14.860 1.00 93.88 89 THR A C 1
ATOM 709 O O . THR A 1 89 ? -5.161 1.319 14.785 1.00 93.88 89 THR A O 1
ATOM 712 N N . LYS A 1 90 ? -4.416 3.286 13.966 1.00 95.38 90 LYS A N 1
ATOM 713 C CA . LYS A 1 90 ? -5.293 3.299 12.778 1.00 95.38 90 LYS A CA 1
ATOM 714 C C . LYS A 1 90 ? -4.895 2.215 11.770 1.00 95.38 90 LYS A C 1
ATOM 716 O O . LYS A 1 90 ? -5.760 1.548 11.212 1.00 95.38 90 LYS A O 1
ATOM 721 N N . LEU A 1 91 ? -3.596 1.978 11.593 1.00 96.62 91 LEU A N 1
ATOM 722 C CA . LEU A 1 91 ? -3.106 0.887 10.748 1.00 96.62 91 LEU A CA 1
ATOM 723 C C . LEU A 1 91 ? -3.469 -0.492 11.323 1.00 96.62 91 LEU A C 1
ATOM 725 O O . LEU A 1 91 ? -3.912 -1.376 10.596 1.00 96.62 91 LEU A O 1
ATOM 729 N N . GLU A 1 92 ? -3.326 -0.682 12.633 1.00 94.94 92 GLU A N 1
ATOM 730 C CA . GLU A 1 92 ? -3.772 -1.911 13.295 1.00 94.94 92 GLU A CA 1
ATOM 731 C C . GLU A 1 92 ? -5.282 -2.106 13.174 1.00 94.94 92 GLU A C 1
ATOM 733 O O . GLU A 1 92 ? -5.743 -3.230 12.989 1.00 94.94 92 GLU A O 1
ATOM 738 N N . GLN A 1 93 ? -6.057 -1.021 13.255 1.00 95.06 93 GLN A N 1
ATOM 739 C CA . GLN A 1 93 ? -7.500 -1.064 13.049 1.00 95.06 93 GLN A CA 1
ATOM 740 C C . GLN A 1 93 ? -7.853 -1.557 11.648 1.00 95.06 93 GLN A C 1
ATOM 742 O O . GLN A 1 93 ? -8.660 -2.476 11.542 1.00 95.06 93 GLN A O 1
ATOM 747 N N . LEU A 1 94 ? -7.186 -1.044 10.611 1.00 96.25 94 LEU A N 1
ATOM 748 C CA . LEU A 1 94 ? -7.365 -1.532 9.245 1.00 96.25 94 LEU A CA 1
ATOM 749 C C . LEU A 1 94 ? -7.170 -3.055 9.160 1.00 96.25 94 LEU A C 1
ATOM 751 O O . LEU A 1 94 ? -8.018 -3.757 8.618 1.00 96.25 94 LEU A O 1
ATOM 755 N N . PHE A 1 95 ? -6.080 -3.593 9.714 1.00 95.50 95 PHE A N 1
ATOM 756 C CA . PHE A 1 95 ? -5.816 -5.036 9.645 1.00 95.50 95 PHE A CA 1
ATOM 757 C C . PHE A 1 95 ? -6.777 -5.878 10.491 1.00 95.50 95 PHE A C 1
ATOM 759 O O . PHE A 1 95 ? -7.119 -6.997 10.097 1.00 95.50 95 PHE A O 1
ATOM 766 N N . ARG A 1 96 ? -7.255 -5.347 11.624 1.00 93.12 96 ARG A N 1
ATOM 767 C CA . ARG A 1 96 ? -8.334 -5.979 12.399 1.00 93.12 96 ARG A CA 1
ATOM 768 C C . ARG A 1 96 ? -9.614 -6.072 11.575 1.00 93.12 96 ARG A C 1
ATOM 770 O O . ARG A 1 96 ? -10.199 -7.149 11.503 1.00 93.12 96 ARG A O 1
ATOM 777 N N . GLU A 1 97 ? -10.010 -4.974 10.938 1.00 94.50 97 GLU A N 1
ATOM 778 C CA . GLU A 1 97 ? -11.236 -4.883 10.142 1.00 94.50 97 GLU A CA 1
ATOM 779 C C . GLU A 1 97 ? -11.171 -5.724 8.859 1.00 94.50 97 GLU A C 1
ATOM 781 O O . GLU A 1 97 ? -12.135 -6.410 8.523 1.00 94.50 97 GLU A O 1
ATOM 786 N N . LEU A 1 98 ? -10.022 -5.759 8.174 1.00 94.00 98 LEU A N 1
ATOM 787 C CA . LEU A 1 98 ? -9.800 -6.661 7.036 1.00 94.00 98 LEU A CA 1
ATOM 788 C C . LEU A 1 98 ? -9.853 -8.139 7.450 1.00 94.00 98 LEU A C 1
ATOM 790 O O . LEU A 1 98 ? -10.256 -9.003 6.666 1.00 94.00 98 LEU A O 1
ATOM 794 N N . GLY A 1 99 ? -9.407 -8.445 8.667 1.00 92.19 99 GLY A N 1
ATOM 795 C CA . GLY A 1 99 ? -9.196 -9.807 9.128 1.00 92.19 99 GLY A CA 1
ATOM 796 C C . GLY A 1 99 ? -7.981 -10.475 8.473 1.00 92.19 99 GLY A C 1
ATOM 797 O O . GLY A 1 99 ? -7.329 -9.948 7.566 1.00 92.19 99 GLY A O 1
ATOM 798 N N . ASN A 1 100 ? -7.660 -11.678 8.953 1.00 89.69 100 ASN A N 1
ATOM 799 C CA . ASN A 1 100 ? -6.412 -12.366 8.621 1.00 89.69 100 ASN A CA 1
ATOM 800 C C . ASN A 1 100 ? -6.282 -12.695 7.121 1.00 89.69 100 ASN A C 1
ATOM 802 O O . ASN A 1 100 ? -5.246 -12.434 6.516 1.00 89.69 100 ASN A O 1
ATOM 806 N N . ASN A 1 101 ? -7.343 -13.221 6.500 1.00 92.00 101 ASN A N 1
ATOM 807 C CA . ASN A 1 101 ? -7.296 -13.666 5.103 1.00 92.00 101 ASN A CA 1
ATOM 808 C C . ASN A 1 101 ? -7.062 -12.504 4.127 1.00 92.00 101 ASN A C 1
ATOM 810 O O . ASN A 1 101 ? -6.121 -12.563 3.335 1.00 92.00 101 ASN A O 1
ATOM 814 N N . LYS A 1 102 ? -7.865 -11.430 4.213 1.00 94.94 102 LYS A N 1
ATOM 815 C CA . LYS A 1 102 ? -7.703 -10.244 3.354 1.00 94.94 102 LYS A CA 1
ATOM 816 C C . LYS A 1 102 ? -6.365 -9.548 3.618 1.00 94.94 102 LYS A C 1
ATOM 818 O O . LYS A 1 102 ? -5.694 -9.161 2.667 1.00 94.94 102 LYS A O 1
ATOM 823 N N . THR A 1 103 ? -5.924 -9.462 4.877 1.00 95.56 103 THR A N 1
ATOM 824 C CA . THR A 1 103 ? -4.605 -8.898 5.220 1.00 95.56 103 THR A CA 1
ATOM 825 C C . THR A 1 103 ? -3.469 -9.684 4.566 1.00 95.56 103 THR A C 1
ATOM 827 O O . THR A 1 103 ? -2.608 -9.101 3.908 1.00 95.56 103 THR A O 1
ATOM 830 N N . LYS A 1 104 ? -3.479 -11.017 4.684 1.00 94.81 104 LYS A N 1
ATOM 831 C CA . LYS A 1 104 ? -2.469 -11.876 4.053 1.00 94.81 104 LYS A CA 1
ATOM 832 C C . LYS A 1 104 ? -2.477 -11.745 2.534 1.00 94.81 104 LYS A C 1
ATOM 834 O O . LYS A 1 104 ? -1.407 -11.668 1.933 1.00 94.81 104 LYS A O 1
ATOM 839 N N . GLN A 1 105 ? -3.660 -11.702 1.926 1.00 96.00 105 GLN A N 1
ATOM 840 C CA . GLN A 1 105 ? -3.815 -11.516 0.486 1.00 96.00 105 GLN A CA 1
ATOM 841 C C . GLN A 1 105 ? -3.241 -10.170 0.028 1.00 96.00 105 GLN A C 1
ATOM 843 O O . GLN A 1 105 ? -2.430 -10.144 -0.894 1.00 96.00 105 GLN A O 1
ATOM 848 N N . PHE A 1 106 ? -3.596 -9.079 0.709 1.00 97.81 106 PHE A N 1
ATOM 849 C CA . PHE A 1 106 ? -3.074 -7.742 0.431 1.00 97.81 106 PHE A CA 1
ATOM 850 C C . PHE A 1 106 ? -1.542 -7.702 0.495 1.00 97.81 106 PHE A C 1
ATOM 852 O O . PHE A 1 106 ? -0.896 -7.299 -0.470 1.00 97.81 106 PHE A O 1
ATOM 859 N N . LEU A 1 107 ? -0.950 -8.186 1.593 1.00 97.94 107 LEU A N 1
ATOM 860 C CA . LEU A 1 107 ? 0.505 -8.177 1.770 1.00 97.94 107 LEU A CA 1
ATOM 861 C C . LEU A 1 107 ? 1.223 -9.072 0.754 1.00 97.94 107 LEU A C 1
ATOM 863 O O . LEU A 1 107 ? 2.300 -8.719 0.278 1.00 97.94 107 LEU A O 1
ATOM 867 N N . LYS A 1 108 ? 0.627 -10.214 0.397 1.00 97.31 108 LYS A N 1
ATOM 868 C CA . LYS A 1 108 ? 1.182 -11.119 -0.613 1.00 97.31 108 LYS A CA 1
ATOM 869 C C . LYS A 1 108 ? 1.193 -10.463 -1.994 1.00 97.31 108 LYS A C 1
ATOM 871 O O . LYS A 1 108 ? 2.230 -10.485 -2.650 1.00 97.31 108 LYS A O 1
ATOM 876 N N . ASN A 1 109 ? 0.078 -9.873 -2.423 1.00 97.75 109 ASN A N 1
ATOM 877 C CA . ASN A 1 109 ? 0.004 -9.211 -3.725 1.00 97.75 109 ASN A CA 1
ATOM 878 C C . ASN A 1 109 ? 0.946 -8.010 -3.774 1.00 97.75 109 ASN A C 1
ATOM 880 O O . ASN A 1 109 ? 1.733 -7.905 -4.705 1.00 97.75 109 ASN A O 1
ATOM 884 N N . LEU A 1 110 ? 0.972 -7.190 -2.718 1.00 98.50 110 LEU A N 1
ATOM 885 C CA . LEU A 1 110 ? 1.906 -6.072 -2.624 1.00 98.50 110 LEU A CA 1
ATOM 886 C C . LEU A 1 110 ? 3.367 -6.533 -2.748 1.00 98.50 110 LEU A C 1
ATOM 888 O O . LEU A 1 110 ? 4.139 -5.929 -3.491 1.00 98.50 110 LEU A O 1
ATOM 892 N N . HIS A 1 111 ? 3.745 -7.623 -2.072 1.00 97.94 111 HIS A N 1
ATOM 893 C CA . HIS A 1 111 ? 5.085 -8.197 -2.198 1.00 97.94 111 HIS A CA 1
ATOM 894 C C . HIS A 1 111 ? 5.398 -8.630 -3.638 1.00 97.94 111 HIS A C 1
ATOM 896 O O . HIS A 1 111 ? 6.453 -8.278 -4.167 1.00 97.94 111 HIS A O 1
ATOM 902 N N . VAL A 1 112 ? 4.485 -9.369 -4.279 1.00 97.19 112 VAL A N 1
ATOM 903 C CA . VAL A 1 112 ? 4.648 -9.844 -5.663 1.00 97.19 112 VAL A CA 1
ATOM 904 C C . VAL A 1 112 ? 4.790 -8.670 -6.630 1.00 97.19 112 VAL A C 1
ATOM 906 O O . VAL A 1 112 ? 5.715 -8.670 -7.440 1.00 97.19 112 VAL A O 1
ATOM 909 N N . THR A 1 113 ? 3.949 -7.641 -6.506 1.00 97.19 113 THR A N 1
ATOM 910 C CA . THR A 1 113 ? 4.020 -6.437 -7.341 1.00 97.19 113 THR A CA 1
ATOM 911 C C . THR A 1 113 ? 5.364 -5.730 -7.176 1.00 97.19 113 THR A C 1
ATOM 913 O O . THR A 1 113 ? 6.045 -5.487 -8.169 1.00 97.19 113 THR A O 1
ATOM 916 N N . ILE A 1 114 ? 5.808 -5.469 -5.939 1.00 97.00 114 ILE A N 1
ATOM 917 C CA . ILE A 1 114 ? 7.110 -4.828 -5.675 1.00 97.00 114 ILE A CA 1
ATOM 918 C C . ILE A 1 114 ? 8.255 -5.654 -6.269 1.00 97.00 114 ILE A C 1
ATOM 920 O O . ILE A 1 114 ? 9.157 -5.097 -6.894 1.00 97.00 114 ILE A O 1
ATOM 924 N N . LYS A 1 115 ? 8.216 -6.980 -6.098 1.00 96.94 115 LYS A N 1
ATOM 925 C CA . LYS A 1 115 ? 9.225 -7.879 -6.658 1.00 96.94 115 LYS A CA 1
ATOM 926 C C . LYS A 1 115 ? 9.261 -7.791 -8.185 1.00 96.94 115 LYS A C 1
ATOM 928 O O . LYS A 1 115 ? 10.339 -7.574 -8.725 1.00 96.94 115 LYS A O 1
ATOM 933 N N . SER A 1 116 ? 8.097 -7.853 -8.837 1.00 96.38 116 SER A N 1
ATOM 934 C CA . SER A 1 116 ? 7.984 -7.758 -10.299 1.00 96.38 116 SER A CA 1
ATOM 935 C C . SER A 1 116 ? 8.468 -6.412 -10.853 1.00 96.38 116 SER A C 1
ATOM 937 O O . SER A 1 116 ? 9.030 -6.320 -11.940 1.00 96.38 116 SER A O 1
ATOM 939 N N . ILE A 1 117 ? 8.280 -5.329 -10.094 1.00 96.12 117 ILE A N 1
ATOM 940 C CA . ILE A 1 117 ? 8.815 -4.018 -10.459 1.00 96.12 117 ILE A CA 1
ATOM 941 C C . ILE A 1 117 ? 10.341 -4.075 -10.399 1.00 96.12 117 ILE A C 1
ATOM 943 O O . ILE A 1 117 ? 11.009 -3.792 -11.392 1.00 96.12 117 ILE A O 1
ATOM 947 N N . ASN A 1 118 ? 10.896 -4.508 -9.267 1.00 94.69 118 ASN A N 1
ATOM 948 C CA . ASN A 1 118 ? 12.341 -4.526 -9.040 1.00 94.69 118 ASN A CA 1
ATOM 949 C C . ASN A 1 118 ? 13.105 -5.473 -9.979 1.00 94.69 118 ASN A C 1
ATOM 951 O O . ASN A 1 118 ? 14.248 -5.182 -10.320 1.00 94.69 118 ASN A O 1
ATOM 955 N N . ASP A 1 119 ? 12.502 -6.585 -10.402 1.00 95.50 119 ASP A N 1
ATOM 956 C CA . ASP A 1 119 ? 13.132 -7.543 -11.320 1.00 95.50 119 ASP A CA 1
ATOM 957 C C . ASP A 1 119 ? 12.877 -7.244 -12.809 1.00 95.50 119 ASP A C 1
ATOM 959 O O . ASP A 1 119 ? 13.432 -7.915 -13.678 1.00 95.50 119 ASP A O 1
ATOM 963 N N . GLY A 1 120 ? 12.081 -6.216 -13.116 1.00 92.12 120 GLY A N 1
ATOM 964 C CA . GLY A 1 120 ? 11.806 -5.801 -14.489 1.00 92.12 120 GLY A CA 1
ATOM 965 C C . GLY A 1 120 ? 10.650 -6.538 -15.168 1.00 92.12 120 GLY A C 1
ATOM 966 O O . GLY A 1 120 ? 10.366 -6.257 -16.331 1.00 92.12 120 GLY A O 1
ATOM 967 N N . SER A 1 121 ? 9.969 -7.449 -14.470 1.00 93.50 121 SER A N 1
ATOM 968 C CA . SER A 1 121 ? 8.871 -8.257 -15.015 1.00 93.50 121 SER A CA 1
ATOM 969 C C . SER A 1 121 ? 7.476 -7.647 -14.839 1.00 93.50 121 SER A C 1
ATOM 971 O O . SER A 1 121 ? 6.485 -8.262 -15.235 1.00 93.50 121 SER A O 1
ATOM 973 N N . TYR A 1 122 ? 7.366 -6.443 -14.268 1.00 92.44 122 TYR A N 1
ATOM 974 C CA . TYR A 1 122 ? 6.075 -5.802 -14.033 1.00 92.44 122 TYR A CA 1
ATOM 975 C C . TYR A 1 122 ? 5.318 -5.578 -15.344 1.00 92.44 122 TYR A C 1
ATOM 977 O O . TYR A 1 122 ? 5.733 -4.795 -16.201 1.00 92.44 122 TYR A O 1
ATOM 985 N N . GLN A 1 123 ? 4.173 -6.249 -15.484 1.00 87.06 123 GLN A N 1
ATOM 986 C CA . GLN A 1 123 ? 3.394 -6.300 -16.724 1.00 87.06 123 GLN A CA 1
ATOM 987 C C . GLN A 1 123 ? 3.072 -4.903 -17.281 1.00 87.06 123 GLN A C 1
ATOM 989 O O . GLN A 1 123 ? 3.144 -4.670 -18.493 1.00 87.06 123 GLN A O 1
ATOM 994 N N . SER A 1 124 ? 2.797 -3.945 -16.393 1.00 85.69 124 SER A N 1
ATOM 995 C CA . SER A 1 124 ? 2.459 -2.566 -16.752 1.00 85.69 124 SER A CA 1
ATOM 996 C C . SER A 1 124 ? 3.605 -1.784 -17.402 1.00 85.69 124 SER A C 1
ATOM 998 O O . SER A 1 124 ? 3.334 -0.748 -18.004 1.00 85.69 124 SER A O 1
ATOM 1000 N N . PHE A 1 125 ? 4.858 -2.256 -17.378 1.00 88.00 125 PHE A N 1
ATOM 1001 C CA . PHE A 1 125 ? 5.975 -1.602 -18.083 1.00 88.00 125 PHE A CA 1
ATOM 1002 C C . PHE A 1 125 ? 5.828 -1.563 -19.607 1.00 88.00 125 PHE A C 1
ATOM 1004 O O . PHE A 1 125 ? 6.506 -0.764 -20.261 1.00 88.00 125 PHE A O 1
ATOM 1011 N N . SER A 1 126 ? 4.950 -2.407 -20.154 1.00 83.44 126 SER A N 1
ATOM 1012 C CA . SER A 1 126 ? 4.557 -2.417 -21.568 1.00 83.44 126 SER A CA 1
ATOM 1013 C C . SER A 1 126 ? 3.393 -1.467 -21.894 1.00 83.44 126 SER A C 1
ATOM 1015 O O . SER A 1 126 ? 3.039 -1.299 -23.059 1.00 83.44 126 SER A O 1
ATOM 1017 N N . SER A 1 127 ? 2.779 -0.848 -20.879 1.00 84.69 127 SER A N 1
ATOM 1018 C CA . SER A 1 127 ? 1.641 0.053 -21.064 1.00 84.69 127 SER A CA 1
ATOM 1019 C C . SER A 1 127 ? 2.071 1.451 -21.512 1.00 84.69 127 SER A C 1
ATOM 1021 O O . SER A 1 127 ? 3.191 1.897 -21.259 1.00 84.69 127 SER A O 1
ATOM 1023 N N . ALA A 1 128 ? 1.128 2.190 -22.106 1.00 80.50 128 ALA A N 1
ATOM 1024 C CA . ALA A 1 128 ? 1.343 3.560 -22.572 1.00 80.50 128 ALA A CA 1
ATOM 1025 C C . ALA A 1 128 ? 1.907 4.504 -21.490 1.00 80.50 128 ALA A C 1
ATOM 1027 O O . ALA A 1 128 ? 2.665 5.410 -21.819 1.00 80.50 128 ALA A O 1
ATOM 1028 N N . ASN A 1 129 ? 1.614 4.248 -20.209 1.00 82.19 129 ASN A N 1
ATOM 1029 C CA . ASN A 1 129 ? 2.067 5.053 -19.066 1.00 82.19 129 ASN A CA 1
ATOM 1030 C C . ASN A 1 129 ? 3.583 4.978 -18.791 1.00 82.19 129 ASN A C 1
ATOM 1032 O O . ASN A 1 129 ? 4.088 5.707 -17.933 1.00 82.19 129 ASN A O 1
ATOM 1036 N N . PHE A 1 130 ? 4.295 4.073 -19.467 1.00 89.56 130 PHE A N 1
ATOM 1037 C CA . PHE A 1 130 ? 5.741 3.882 -19.331 1.00 89.56 130 PHE A CA 1
ATOM 1038 C C . PHE A 1 130 ? 6.484 4.020 -20.662 1.00 89.56 130 PHE A C 1
ATOM 1040 O O . PHE A 1 130 ? 7.702 3.858 -20.695 1.00 89.56 130 PHE A O 1
ATOM 1047 N N . ASN A 1 131 ? 5.779 4.299 -21.761 1.00 86.69 131 ASN A N 1
ATOM 1048 C CA . ASN A 1 131 ? 6.393 4.397 -23.086 1.00 86.69 131 ASN A CA 1
ATOM 1049 C C . ASN A 1 131 ? 7.210 5.682 -23.272 1.00 86.69 131 ASN A C 1
ATOM 1051 O O . ASN A 1 131 ? 8.050 5.738 -24.160 1.00 86.69 131 ASN A O 1
ATOM 1055 N N . ASP A 1 132 ? 6.994 6.687 -22.425 1.00 89.44 132 ASP A N 1
ATOM 1056 C CA . ASP A 1 132 ? 7.778 7.924 -22.355 1.00 89.44 132 ASP A CA 1
ATOM 1057 C C . ASP A 1 132 ? 9.085 7.774 -21.553 1.00 89.44 132 ASP A C 1
ATOM 1059 O O . ASP A 1 132 ? 9.816 8.747 -21.376 1.00 89.44 132 ASP A O 1
ATOM 1063 N N . LEU A 1 133 ? 9.372 6.580 -21.022 1.00 91.50 133 LEU A N 1
ATOM 1064 C CA . LEU A 1 133 ? 10.548 6.315 -20.201 1.00 91.50 133 LEU A CA 1
ATOM 1065 C C . LEU A 1 133 ? 11.538 5.396 -20.917 1.00 91.50 133 LEU A C 1
ATOM 1067 O O . LEU A 1 133 ? 11.253 4.226 -21.175 1.00 91.50 133 LEU A O 1
ATOM 1071 N N . ASP A 1 134 ? 12.740 5.923 -21.139 1.00 89.44 134 ASP A N 1
ATOM 1072 C CA . ASP A 1 134 ? 13.766 5.264 -21.955 1.00 89.44 134 ASP A CA 1
ATOM 1073 C C . ASP A 1 134 ? 14.532 4.145 -21.235 1.00 89.44 134 ASP A C 1
ATOM 1075 O O . ASP A 1 134 ? 15.179 3.330 -21.888 1.00 89.44 134 ASP A O 1
ATOM 1079 N N . THR A 1 135 ? 14.501 4.101 -19.897 1.00 94.25 135 THR A N 1
ATOM 1080 C CA . THR A 1 135 ? 15.284 3.129 -19.113 1.00 94.25 135 THR A CA 1
ATOM 1081 C C . THR A 1 135 ? 14.422 2.357 -18.128 1.00 94.25 135 THR A C 1
ATOM 1083 O O . THR A 1 135 ? 13.402 2.855 -17.638 1.00 94.25 135 THR A O 1
ATOM 1086 N N . LEU A 1 136 ? 14.849 1.131 -17.820 1.00 92.81 136 LEU A N 1
ATOM 1087 C CA . LEU A 1 136 ? 14.176 0.288 -16.840 1.00 92.81 136 LEU A CA 1
ATOM 1088 C C . LEU A 1 136 ? 14.150 0.960 -15.463 1.00 92.81 136 LEU A C 1
ATOM 1090 O O . LEU A 1 136 ? 13.103 0.962 -14.825 1.00 92.81 136 LEU A O 1
ATOM 1094 N N . GLU A 1 137 ? 15.240 1.603 -15.039 1.00 95.88 137 GLU A N 1
ATOM 1095 C CA . GLU A 1 137 ? 15.316 2.254 -13.726 1.00 95.88 137 GLU A CA 1
ATOM 1096 C C . GLU A 1 137 ? 14.265 3.359 -13.583 1.00 95.88 137 GLU A C 1
ATOM 1098 O O . GLU A 1 137 ? 13.579 3.432 -12.565 1.00 95.88 137 GLU A O 1
ATOM 1103 N N . LYS A 1 138 ? 14.063 4.178 -14.626 1.00 95.50 138 LYS A N 1
ATOM 1104 C CA . LYS A 1 138 ? 13.016 5.211 -14.619 1.00 95.50 138 LYS A CA 1
ATOM 1105 C C . LYS A 1 138 ? 11.623 4.589 -14.521 1.00 95.50 138 LYS A C 1
ATOM 1107 O O . LYS A 1 138 ? 10.764 5.104 -13.802 1.00 95.50 138 LYS A O 1
ATOM 1112 N N . LYS A 1 139 ? 11.380 3.483 -15.238 1.00 95.19 139 LYS A N 1
ATOM 1113 C CA . LYS A 1 139 ? 10.099 2.760 -15.176 1.00 95.19 139 LYS A CA 1
ATOM 1114 C C . LYS A 1 139 ? 9.857 2.198 -13.780 1.00 95.19 139 LYS A C 1
ATOM 1116 O O . LYS A 1 139 ? 8.767 2.364 -13.238 1.00 95.19 139 LYS A O 1
ATOM 1121 N N . GLN A 1 140 ? 10.877 1.595 -13.181 1.00 96.81 140 GLN A N 1
ATOM 1122 C CA . GLN A 1 140 ? 10.834 1.074 -11.820 1.00 96.81 140 GLN A CA 1
ATOM 1123 C C . GLN A 1 140 ? 10.541 2.173 -10.805 1.00 96.81 140 GLN A C 1
ATOM 1125 O O . GLN A 1 140 ? 9.619 2.032 -10.004 1.00 96.81 140 GLN A O 1
ATOM 1130 N N . GLU A 1 141 ? 11.262 3.292 -10.876 1.00 96.12 141 GLU A N 1
ATOM 1131 C CA . GLU A 1 141 ? 11.051 4.436 -9.992 1.00 96.12 141 GLU A CA 1
ATOM 1132 C C . GLU A 1 141 ? 9.620 4.970 -10.100 1.00 96.12 141 GLU A C 1
ATOM 1134 O O . GLU A 1 141 ? 8.947 5.150 -9.079 1.00 96.12 141 GLU A O 1
ATOM 1139 N N . ARG A 1 142 ? 9.122 5.170 -11.329 1.00 95.56 142 ARG A N 1
ATOM 1140 C CA . ARG A 1 142 ? 7.746 5.619 -11.555 1.00 95.56 142 ARG A CA 1
ATOM 1141 C C . ARG A 1 142 ? 6.741 4.623 -10.985 1.00 95.56 142 ARG A C 1
ATOM 1143 O O . ARG A 1 142 ? 5.867 5.040 -10.236 1.00 95.56 142 ARG A O 1
ATOM 1150 N N . ALA A 1 143 ? 6.879 3.331 -11.281 1.00 95.75 143 ALA A N 1
ATOM 1151 C CA . ALA A 1 143 ? 5.951 2.313 -10.795 1.00 95.75 143 ALA A CA 1
ATOM 1152 C C . ALA A 1 143 ? 5.940 2.225 -9.263 1.00 95.75 143 ALA A C 1
ATOM 1154 O O . ALA A 1 143 ? 4.867 2.225 -8.663 1.00 95.75 143 ALA A O 1
ATOM 1155 N N . ILE A 1 144 ? 7.112 2.226 -8.613 1.00 96.75 144 ILE A N 1
ATOM 1156 C CA . ILE A 1 144 ? 7.200 2.256 -7.147 1.00 96.75 144 ILE A CA 1
ATOM 1157 C C . ILE A 1 144 ? 6.536 3.514 -6.587 1.00 96.75 144 ILE A C 1
ATOM 1159 O O . ILE A 1 144 ? 5.793 3.419 -5.610 1.00 96.75 144 ILE A O 1
ATOM 1163 N N . ASN A 1 145 ? 6.778 4.688 -7.175 1.00 96.12 145 ASN A N 1
ATOM 1164 C CA . ASN A 1 145 ? 6.156 5.927 -6.712 1.00 96.12 145 ASN A CA 1
ATOM 1165 C C . ASN A 1 145 ? 4.634 5.916 -6.899 1.00 96.12 145 ASN A C 1
ATOM 1167 O O . ASN A 1 145 ? 3.930 6.357 -5.995 1.00 96.12 145 ASN A O 1
ATOM 1171 N N . SER A 1 146 ? 4.121 5.366 -8.000 1.00 94.94 146 SER A N 1
ATOM 1172 C CA . SER A 1 146 ? 2.678 5.226 -8.209 1.00 94.94 146 SER A CA 1
ATOM 1173 C C . SER A 1 146 ? 2.041 4.246 -7.217 1.00 94.94 146 SER A C 1
ATOM 1175 O O . SER A 1 146 ? 0.996 4.550 -6.652 1.00 94.94 146 SER A O 1
ATOM 1177 N N . ILE A 1 147 ? 2.701 3.123 -6.907 1.00 96.06 147 ILE A N 1
ATOM 1178 C CA . ILE A 1 147 ? 2.246 2.188 -5.862 1.00 96.06 147 ILE A CA 1
ATOM 1179 C C . ILE A 1 147 ? 2.193 2.882 -4.496 1.00 96.06 147 ILE A C 1
ATOM 1181 O O . ILE A 1 147 ? 1.206 2.750 -3.774 1.00 96.06 147 ILE A O 1
ATOM 1185 N N . LYS A 1 148 ? 3.236 3.638 -4.130 1.00 97.69 148 LYS A N 1
ATOM 1186 C CA . LYS A 1 148 ? 3.260 4.399 -2.869 1.00 97.69 148 LYS A CA 1
ATOM 1187 C C . LYS A 1 148 ? 2.121 5.412 -2.799 1.00 97.69 148 LYS A C 1
ATOM 1189 O O . LYS A 1 148 ? 1.471 5.503 -1.760 1.00 97.69 148 LYS A O 1
ATOM 1194 N N . GLU A 1 149 ? 1.873 6.127 -3.895 1.00 97.38 149 GLU A N 1
ATOM 1195 C CA . GLU A 1 149 ? 0.791 7.105 -3.990 1.00 97.38 149 GLU A CA 1
ATOM 1196 C C . GLU A 1 149 ? -0.574 6.457 -3.772 1.00 97.38 149 GLU A C 1
ATOM 1198 O O . GLU A 1 149 ? -1.329 6.905 -2.913 1.00 97.38 149 GLU A O 1
ATOM 1203 N N . GLU A 1 150 ? -0.873 5.368 -4.480 1.00 96.69 150 GLU A N 1
ATOM 1204 C CA . GLU A 1 150 ? -2.156 4.674 -4.355 1.00 96.69 150 GLU A CA 1
ATOM 1205 C C . GLU A 1 150 ? -2.371 4.112 -2.949 1.00 96.69 150 GLU A C 1
ATOM 1207 O O . GLU A 1 150 ? -3.450 4.270 -2.373 1.00 96.69 150 GLU A O 1
ATOM 1212 N N . LEU A 1 151 ? -1.342 3.507 -2.351 1.00 98.06 151 LEU A N 1
ATOM 1213 C CA . LEU A 1 151 ? -1.417 3.024 -0.973 1.00 98.06 151 LEU A CA 1
ATOM 1214 C C . LEU A 1 151 ? -1.676 4.169 0.016 1.00 98.06 151 LEU A C 1
ATOM 1216 O O . LEU A 1 151 ? -2.522 4.028 0.898 1.00 98.06 151 LEU A O 1
ATOM 1220 N N . TYR A 1 152 ? -0.979 5.299 -0.142 1.00 98.31 152 TYR A N 1
ATOM 1221 C CA . TYR A 1 152 ? -1.145 6.486 0.697 1.00 98.31 152 TYR A CA 1
ATOM 1222 C C . TYR A 1 152 ? -2.556 7.067 0.568 1.00 98.31 152 TYR A C 1
ATOM 1224 O O . TYR A 1 152 ? -3.250 7.253 1.569 1.00 98.31 152 TYR A O 1
ATOM 1232 N N . VAL A 1 153 ? -2.999 7.327 -0.664 1.00 97.38 153 VAL A N 1
ATOM 1233 C CA . VAL A 1 153 ? -4.293 7.951 -0.951 1.00 97.38 153 VAL A CA 1
ATOM 1234 C C . VAL A 1 153 ? -5.430 7.084 -0.426 1.00 97.38 153 VAL A C 1
ATOM 1236 O O . VAL A 1 153 ? -6.242 7.568 0.360 1.00 97.38 153 VAL A O 1
ATOM 1239 N N . ASN A 1 154 ? -5.481 5.803 -0.799 1.00 97.75 154 ASN A N 1
ATOM 1240 C CA . ASN A 1 154 ? -6.596 4.943 -0.405 1.00 97.75 154 ASN A CA 1
ATOM 1241 C C . ASN A 1 154 ? -6.632 4.724 1.116 1.00 97.75 154 ASN A C 1
ATOM 1243 O O . ASN A 1 154 ? -7.715 4.762 1.700 1.00 97.75 154 ASN A O 1
ATOM 1247 N N . TYR A 1 155 ? -5.475 4.574 1.774 1.00 98.12 155 TYR A N 1
ATOM 1248 C CA . TYR A 1 155 ? -5.418 4.469 3.235 1.00 98.12 155 TYR A CA 1
ATOM 1249 C C . TYR A 1 155 ? -5.996 5.711 3.916 1.00 98.12 155 TYR A C 1
ATOM 1251 O O . TYR A 1 155 ? -6.882 5.590 4.762 1.00 98.12 155 TYR A O 1
ATOM 1259 N N . TYR A 1 156 ? -5.540 6.909 3.536 1.00 97.31 156 TYR A N 1
ATOM 1260 C CA . TYR A 1 156 ? -5.987 8.126 4.209 1.00 97.31 156 TYR A CA 1
ATOM 1261 C C . TYR A 1 156 ? -7.415 8.529 3.842 1.00 97.31 156 TYR A C 1
ATOM 1263 O O . TYR A 1 156 ? -8.089 9.125 4.680 1.00 97.31 156 TYR A O 1
ATOM 1271 N N . LEU A 1 157 ? -7.925 8.168 2.661 1.00 95.69 157 LEU A N 1
ATOM 1272 C CA . LEU A 1 157 ? -9.357 8.285 2.372 1.00 95.69 157 LEU A CA 1
ATOM 1273 C C . LEU A 1 157 ? -10.184 7.428 3.340 1.00 95.69 157 LEU A C 1
ATOM 1275 O O . LEU A 1 157 ? -11.167 7.918 3.898 1.00 95.69 157 LEU A O 1
ATOM 1279 N N . TYR A 1 158 ? -9.764 6.184 3.581 1.00 96.44 158 TYR A N 1
ATOM 1280 C CA . TYR A 1 158 ? -10.435 5.278 4.513 1.00 96.44 158 TYR A CA 1
ATOM 1281 C C . TYR A 1 158 ? -10.353 5.785 5.958 1.00 96.44 158 TYR A C 1
ATOM 1283 O O . TYR A 1 158 ? -11.378 5.943 6.614 1.00 96.44 158 TYR A O 1
ATOM 1291 N N . THR A 1 159 ? -9.168 6.157 6.455 1.00 95.88 159 THR A N 1
ATOM 1292 C CA . THR A 1 159 ? -9.028 6.603 7.854 1.00 95.88 159 THR A CA 1
ATOM 1293 C C . THR A 1 159 ? -9.657 7.966 8.154 1.00 95.88 159 THR A C 1
ATOM 1295 O O . THR A 1 159 ? -9.750 8.346 9.321 1.00 95.88 159 THR A O 1
ATOM 1298 N N . ASN A 1 160 ? -10.020 8.728 7.119 1.00 93.88 160 ASN A N 1
ATOM 1299 C CA . ASN A 1 160 ? -10.804 9.963 7.231 1.00 93.88 160 ASN A CA 1
ATOM 1300 C C . ASN A 1 160 ? -12.305 9.731 6.979 1.00 93.88 160 ASN A C 1
ATOM 1302 O O . ASN A 1 160 ? -13.073 10.697 6.900 1.00 93.88 160 ASN A O 1
ATOM 1306 N N . GLU A 1 161 ? -12.723 8.465 6.863 1.00 92.75 161 GLU A N 1
ATOM 1307 C CA . GLU A 1 161 ? -14.112 8.040 6.660 1.00 92.75 161 GLU A CA 1
ATOM 1308 C C . GLU A 1 161 ? -14.730 8.657 5.396 1.00 92.75 161 GLU A C 1
ATOM 1310 O O . GLU A 1 161 ? -15.906 9.027 5.362 1.00 92.75 161 GLU A O 1
ATOM 1315 N N . LEU A 1 162 ? -13.910 8.854 4.362 1.00 92.06 162 LEU A N 1
ATOM 1316 C CA . LEU A 1 162 ? -14.370 9.319 3.053 1.00 92.06 162 LEU A CA 1
ATOM 1317 C C . LEU A 1 162 ? -14.786 8.149 2.162 1.00 92.06 162 LEU A C 1
ATOM 1319 O O . LEU A 1 162 ? -15.585 8.333 1.248 1.00 92.06 162 LEU A O 1
ATOM 1323 N N . VAL A 1 163 ? -14.249 6.962 2.443 1.00 92.62 163 VAL A N 1
ATOM 1324 C CA . VAL A 1 163 ? -14.578 5.692 1.795 1.00 92.62 163 VAL A CA 1
ATOM 1325 C C . VAL A 1 163 ? -14.640 4.595 2.855 1.00 92.62 163 VAL A C 1
ATOM 1327 O O . VAL A 1 163 ? -14.029 4.727 3.917 1.00 92.62 163 VAL A O 1
ATOM 1330 N N . ASP A 1 164 ? -15.372 3.522 2.575 1.00 95.38 164 ASP A N 1
ATOM 1331 C CA . ASP A 1 164 ? -15.450 2.364 3.466 1.00 95.38 164 ASP A CA 1
ATOM 1332 C C . ASP A 1 164 ? -14.291 1.368 3.247 1.00 95.38 164 ASP A C 1
ATOM 1334 O O . ASP A 1 164 ? -13.441 1.521 2.361 1.00 95.38 164 ASP A O 1
ATOM 1338 N N . LEU A 1 165 ? -14.242 0.347 4.106 1.00 96.38 165 LEU A N 1
ATOM 1339 C CA . LEU A 1 165 ? -13.221 -0.699 4.086 1.00 96.38 165 LEU A CA 1
ATOM 1340 C C . LEU A 1 165 ? -13.227 -1.514 2.784 1.00 96.38 165 LEU A C 1
ATOM 1342 O O . LEU A 1 165 ? -12.162 -1.879 2.280 1.00 96.38 165 LEU A O 1
ATOM 1346 N N . ASP A 1 166 ? -14.408 -1.829 2.251 1.00 95.94 166 ASP A N 1
ATOM 1347 C CA . ASP A 1 166 ? -14.530 -2.653 1.049 1.00 95.94 166 ASP A CA 1
ATOM 1348 C C . ASP A 1 166 ? -14.085 -1.874 -0.188 1.00 95.94 166 ASP A C 1
ATOM 1350 O O . ASP A 1 166 ? -13.375 -2.425 -1.030 1.00 95.94 166 ASP A O 1
ATOM 1354 N N . TYR A 1 167 ? -14.392 -0.578 -0.253 1.00 94.62 167 TYR A N 1
ATOM 1355 C CA . TYR A 1 167 ? -13.863 0.331 -1.257 1.00 94.62 167 TYR A CA 1
ATOM 1356 C C . TYR A 1 167 ? -12.338 0.411 -1.180 1.00 94.62 167 TYR A C 1
ATOM 1358 O O . TYR A 1 167 ? -11.675 0.244 -2.206 1.00 94.62 167 TYR A O 1
ATOM 1366 N N . PHE A 1 168 ? -11.767 0.617 0.017 1.00 96.81 168 PHE A N 1
ATOM 1367 C CA . PHE A 1 168 ? -10.312 0.597 0.209 1.00 96.81 168 PHE A CA 1
ATOM 1368 C C . PHE A 1 168 ? -9.713 -0.694 -0.351 1.00 96.81 168 PHE A C 1
ATOM 1370 O O . PHE A 1 168 ? -8.826 -0.638 -1.204 1.00 96.81 168 PHE A O 1
ATOM 1377 N N . PHE A 1 169 ? -10.225 -1.846 0.094 1.00 97.19 169 PHE A N 1
ATOM 1378 C CA . PHE A 1 169 ? -9.681 -3.147 -0.275 1.00 97.19 169 PHE A CA 1
ATOM 1379 C C . PHE A 1 169 ? -9.814 -3.408 -1.778 1.00 97.19 169 PHE A C 1
ATOM 1381 O O . PHE A 1 169 ? -8.838 -3.779 -2.422 1.00 97.19 169 PHE A O 1
ATOM 1388 N N . TYR A 1 170 ? -10.983 -3.150 -2.366 1.00 96.44 170 TYR A N 1
ATOM 1389 C CA . TYR A 1 170 ? -11.215 -3.292 -3.804 1.00 96.44 170 TYR A CA 1
ATOM 1390 C C . TYR A 1 170 ? -10.235 -2.449 -4.628 1.00 96.44 170 TYR A C 1
ATOM 1392 O O . TYR A 1 170 ? -9.619 -2.952 -5.569 1.00 96.44 170 TYR A O 1
ATOM 1400 N N . ARG A 1 171 ? -10.047 -1.177 -4.257 1.00 95.31 171 ARG A N 1
ATOM 1401 C CA . ARG A 1 171 ? -9.160 -0.256 -4.978 1.00 95.31 171 ARG A CA 1
ATOM 1402 C C . ARG A 1 171 ? -7.706 -0.699 -4.926 1.00 95.31 171 ARG A C 1
ATOM 1404 O O . ARG A 1 171 ? -7.081 -0.793 -5.980 1.00 95.31 171 ARG A O 1
ATOM 1411 N N . VAL A 1 172 ? -7.180 -1.000 -3.737 1.00 96.12 172 VAL A N 1
ATOM 1412 C CA . VAL A 1 172 ? -5.776 -1.423 -3.617 1.00 96.12 172 VAL A CA 1
ATOM 1413 C C . VAL A 1 172 ? -5.546 -2.779 -4.275 1.00 96.12 172 VAL A C 1
ATOM 1415 O O . VAL A 1 172 ? -4.539 -2.953 -4.949 1.00 96.12 172 VAL A O 1
ATOM 1418 N N . MET A 1 173 ? -6.483 -3.724 -4.164 1.00 96.75 173 MET A N 1
ATOM 1419 C CA . MET A 1 173 ? -6.322 -5.038 -4.785 1.00 96.75 173 MET A CA 1
ATOM 1420 C C . MET A 1 173 ? -6.355 -4.967 -6.311 1.00 96.75 173 MET A C 1
ATOM 1422 O O . MET A 1 173 ? -5.528 -5.617 -6.942 1.00 96.75 173 MET A O 1
ATOM 1426 N N . ASN A 1 174 ? -7.229 -4.151 -6.906 1.00 93.06 174 ASN A N 1
ATOM 1427 C CA . ASN A 1 174 ? -7.239 -3.941 -8.357 1.00 93.06 174 ASN A CA 1
ATOM 1428 C C . ASN A 1 174 ? -5.951 -3.303 -8.871 1.00 93.06 174 ASN A C 1
ATOM 1430 O O . ASN A 1 174 ? -5.541 -3.580 -9.990 1.00 93.06 174 ASN A O 1
ATOM 1434 N N . TYR A 1 175 ? -5.324 -2.444 -8.070 1.00 88.44 175 TYR A N 1
ATOM 1435 C CA . TYR A 1 175 ? -4.063 -1.813 -8.446 1.00 88.44 175 TYR A CA 1
ATOM 1436 C C . TYR A 1 175 ? -2.856 -2.757 -8.312 1.00 88.44 175 TYR A C 1
ATOM 1438 O O . TYR A 1 175 ? -1.844 -2.576 -8.981 1.00 88.44 175 TYR A O 1
ATOM 1446 N N . LEU A 1 176 ? -2.959 -3.757 -7.432 1.00 92.50 176 LEU A N 1
ATOM 1447 C CA . LEU A 1 176 ? -1.930 -4.770 -7.175 1.00 92.50 176 LEU A CA 1
ATOM 1448 C C . LEU A 1 176 ? -2.156 -6.083 -7.947 1.00 92.50 176 LEU A C 1
ATOM 1450 O O . LEU A 1 176 ? -1.458 -7.064 -7.680 1.00 92.50 176 LEU A O 1
ATOM 1454 N N . SER A 1 177 ? -3.159 -6.128 -8.826 1.00 80.88 177 SER A N 1
ATOM 1455 C CA . SER A 1 177 ? -3.469 -7.276 -9.690 1.00 80.88 177 SER A CA 1
ATOM 1456 C C . SER A 1 177 ? -2.830 -7.096 -11.057 1.00 80.88 177 SER A C 1
ATOM 1458 O O . SER A 1 177 ? -2.304 -8.106 -11.569 1.00 80.88 177 SER A O 1
#

Radius of gyration: 24.65 Å; chains: 1; bounding box: 45×72×75 Å

Sequence (177 aa):
MVMRLYLSMALLLSIIGCEFLSKNANLQPKTLETLESNIDDGQKQALAFFQRSLQDNKHLDALKKAQSALLKDVKDKPQKTLDFKYNKTKLEQLFRELGNNKTKQFLKNLHVTIKSINDGSYQSFSSANFNDLDTLEKKQERAINSIKEELYVNYYLYTNELVDLDYFFYRVMNYLS

Organism: NCBI:txid1432657